Protein AF-A0A820JJ67-F1 (afdb_monomer)

Sequence (143 aa):
SLCEELIPFVHDISQLDTIYIFDTDKVIAGEYTNKWSKVKGPYLQILSICEVLEQDI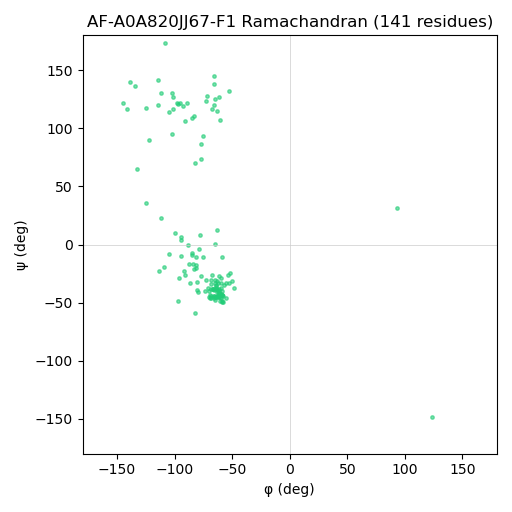KQCNRNDTPVSFVPLNENTTDQDLNQLDPSFMYTEIFKEILLKNQYNQKSIEDFVTFCRQQYDANPLMLETVDEFERDYNDKSSIK

Solvent-accessible surface area (backbone atoms only — not comparable to full-atom values): 9049 Å² total; per-residue (Å²): 104,75,64,72,66,47,45,82,73,51,71,78,40,82,92,56,76,72,47,79,42,78,41,81,62,85,82,70,70,79,69,56,52,86,70,34,95,41,39,45,61,59,28,73,43,71,68,61,49,52,56,50,51,54,51,50,51,56,47,48,69,56,63,74,64,72,88,72,64,62,85,86,62,96,72,78,78,87,70,64,85,84,59,76,52,68,46,52,56,52,46,51,54,50,50,46,59,64,69,69,51,84,77,48,74,66,54,53,55,53,48,54,52,49,50,49,67,75,31,70,93,34,71,70,56,42,53,52,51,52,50,49,66,70,69,62,48,86,89,76,54,90,128

pLDDT: mean 75.99, std 14.46, range [44.34, 96.0]

Foldseek 3Di:
DVCVVCCVVPLPPPVQQADAAEDLDPPPAPDVPVVGVRYDDNDNDVVVVVVVVVVVVVVVVVVVDDPDLDPPDPDPPDDDPPDDDVSNVVVVVVCCVVVVDDDDPVNLVVVLVVQCVVCVVPVVSNVVSVVCNVPDDPVPDDD

Structure (mmCIF, N/CA/C/O backbone):
data_AF-A0A820JJ67-F1
#
_entry.id   AF-A0A820JJ67-F1
#
loop_
_atom_site.group_PDB
_atom_site.id
_atom_site.type_symbol
_atom_site.label_atom_id
_atom_site.label_alt_id
_atom_site.label_comp_id
_atom_site.label_asym_id
_atom_site.label_entity_id
_atom_site.label_seq_id
_atom_site.pdbx_PDB_ins_code
_atom_site.Cartn_x
_atom_site.Cartn_y
_atom_site.Cartn_z
_atom_site.occupancy
_atom_site.B_iso_or_equiv
_atom_site.auth_seq_id
_atom_site.auth_comp_id
_atom_site.auth_asym_id
_atom_site.auth_atom_id
_atom_site.pdbx_PDB_model_num
ATOM 1 N N . SER A 1 1 ? 16.540 -1.664 -31.627 1.00 62.97 1 SER A N 1
ATOM 2 C CA . SER A 1 1 ? 16.064 -2.900 -30.960 1.00 62.97 1 SER A CA 1
ATOM 3 C C . SER A 1 1 ? 14.556 -2.802 -30.754 1.00 62.97 1 SER A C 1
ATOM 5 O O . SER A 1 1 ? 14.023 -1.703 -30.838 1.00 62.97 1 SER A O 1
ATOM 7 N N . LEU A 1 2 ? 13.850 -3.902 -30.463 1.00 66.88 2 LEU A N 1
ATOM 8 C CA . LEU A 1 2 ? 12.395 -3.862 -30.226 1.00 66.88 2 LEU A CA 1
ATOM 9 C C . LEU A 1 2 ? 12.002 -2.866 -29.112 1.00 66.88 2 LEU A C 1
ATOM 11 O O . LEU A 1 2 ? 10.968 -2.212 -29.200 1.00 66.88 2 LEU A O 1
ATOM 15 N N . CYS A 1 3 ? 12.852 -2.701 -28.094 1.00 70.00 3 CYS A N 1
ATOM 16 C CA . CYS A 1 3 ? 12.629 -1.724 -27.026 1.00 70.00 3 CYS A CA 1
ATOM 17 C C . CYS A 1 3 ? 12.716 -0.270 -27.524 1.00 70.00 3 CYS A C 1
ATOM 19 O O . CYS A 1 3 ? 11.914 0.559 -27.109 1.00 70.00 3 CYS A O 1
ATOM 21 N N . GLU A 1 4 ? 13.637 0.048 -28.436 1.00 70.62 4 GLU A N 1
ATOM 22 C CA . GLU A 1 4 ? 13.764 1.402 -29.008 1.00 70.62 4 GLU A CA 1
ATOM 23 C C . GLU A 1 4 ? 12.543 1.815 -29.826 1.00 70.62 4 GLU A C 1
ATOM 25 O O . GLU A 1 4 ? 12.184 2.990 -29.847 1.00 70.62 4 GLU A O 1
ATOM 30 N N . GLU A 1 5 ? 11.902 0.849 -30.480 1.00 76.94 5 GLU A N 1
ATOM 31 C CA . GLU A 1 5 ? 10.698 1.093 -31.265 1.00 76.94 5 GLU A CA 1
ATOM 32 C C . GLU A 1 5 ? 9.459 1.189 -30.378 1.00 76.94 5 GLU A C 1
ATOM 34 O O . GLU A 1 5 ? 8.632 2.061 -30.606 1.00 76.94 5 GLU A O 1
ATOM 39 N N . LEU A 1 6 ? 9.327 0.341 -29.352 1.00 80.62 6 LEU A N 1
ATOM 40 C CA . LEU A 1 6 ? 8.110 0.281 -28.537 1.00 80.62 6 LEU A CA 1
ATOM 41 C C . LEU A 1 6 ? 8.021 1.376 -27.472 1.00 80.62 6 LEU A C 1
ATOM 43 O O . LEU A 1 6 ? 6.933 1.910 -27.259 1.00 80.62 6 LEU A O 1
ATOM 47 N N . ILE A 1 7 ? 9.132 1.726 -26.811 1.00 83.12 7 ILE A N 1
ATOM 48 C CA . ILE A 1 7 ? 9.125 2.668 -25.680 1.00 83.12 7 ILE A CA 1
ATOM 49 C C . ILE A 1 7 ? 8.479 4.022 -26.028 1.00 83.12 7 ILE A C 1
ATOM 51 O O . ILE A 1 7 ? 7.616 4.435 -25.252 1.00 83.12 7 ILE A O 1
ATOM 55 N N . PRO A 1 8 ? 8.781 4.675 -27.175 1.00 84.75 8 PRO A N 1
ATOM 56 C CA . PRO A 1 8 ? 8.124 5.914 -27.614 1.00 84.75 8 PRO A CA 1
ATOM 57 C C . PRO A 1 8 ? 6.590 5.856 -27.681 1.00 84.75 8 PRO A C 1
ATOM 59 O O . PRO A 1 8 ? 5.939 6.885 -27.561 1.00 84.75 8 PRO A O 1
ATOM 62 N N . PHE A 1 9 ? 5.998 4.675 -27.873 1.00 82.81 9 PHE A N 1
ATOM 63 C CA . PHE A 1 9 ? 4.541 4.525 -27.956 1.00 82.81 9 PHE A CA 1
ATOM 64 C C . PHE A 1 9 ? 3.886 4.227 -26.609 1.00 82.81 9 PHE A C 1
ATOM 66 O O . PHE A 1 9 ? 2.687 4.454 -26.456 1.00 82.81 9 PHE A O 1
ATOM 73 N N . VAL A 1 10 ? 4.642 3.694 -25.646 1.00 85.88 10 VAL A N 1
ATOM 74 C CA . VAL A 1 10 ? 4.080 3.209 -24.377 1.00 85.88 10 VAL A CA 1
ATOM 75 C C . VAL A 1 10 ? 4.421 4.083 -23.172 1.00 85.88 10 VAL A C 1
ATOM 77 O O . VAL A 1 10 ? 3.703 4.017 -22.178 1.00 85.88 10 VAL A O 1
ATOM 80 N N . HIS A 1 11 ? 5.460 4.927 -23.232 1.00 82.62 11 HIS A N 1
ATOM 81 C CA . HIS A 1 11 ? 5.872 5.727 -22.067 1.00 82.62 11 HIS A CA 1
ATOM 82 C C . HIS A 1 11 ? 4.797 6.727 -21.602 1.00 82.62 11 HIS A C 1
ATOM 84 O O . HIS A 1 11 ? 4.670 6.979 -20.403 1.00 82.62 11 HIS A O 1
ATOM 90 N N . ASP A 1 12 ? 3.987 7.255 -22.522 1.00 83.81 12 ASP A N 1
ATOM 91 C CA . ASP A 1 12 ? 2.941 8.242 -22.215 1.00 83.81 12 ASP A CA 1
ATOM 92 C C . ASP A 1 12 ? 1.590 7.624 -21.832 1.00 83.81 12 ASP A C 1
ATOM 94 O O . ASP A 1 12 ? 0.649 8.344 -21.496 1.00 83.81 12 ASP A O 1
ATOM 98 N N . ILE A 1 13 ? 1.470 6.292 -21.820 1.00 89.25 13 ILE A N 1
ATOM 99 C CA . ILE A 1 13 ? 0.237 5.624 -21.394 1.00 89.25 13 ILE A CA 1
ATOM 100 C C . ILE A 1 13 ? 0.042 5.873 -19.896 1.00 89.25 13 ILE A C 1
ATOM 102 O O . ILE A 1 13 ? 0.852 5.451 -19.070 1.00 89.25 13 ILE A O 1
ATOM 106 N N . SER A 1 14 ? -1.036 6.567 -19.531 1.00 82.19 14 SER A N 1
ATOM 107 C CA . SER A 1 14 ? -1.308 6.966 -18.146 1.00 82.19 14 SER A CA 1
ATOM 108 C C . SER A 1 14 ? -1.606 5.785 -17.224 1.00 82.19 14 SER A C 1
ATOM 110 O O . SER A 1 14 ? -1.332 5.871 -16.034 1.00 82.19 14 SER A O 1
ATOM 112 N N . GLN A 1 15 ? -2.113 4.672 -17.765 1.00 86.62 15 GLN A N 1
ATOM 113 C CA . GLN A 1 15 ? -2.358 3.439 -17.009 1.00 86.62 15 GLN A CA 1
ATOM 114 C C . GLN A 1 15 ? -1.075 2.656 -16.690 1.00 86.62 15 GLN A C 1
ATOM 116 O O . GLN A 1 15 ? -1.128 1.695 -15.927 1.00 86.62 15 GLN A O 1
ATOM 121 N N . LEU A 1 16 ? 0.063 3.029 -17.284 1.00 86.06 16 LEU A N 1
ATOM 122 C CA . LEU A 1 16 ? 1.357 2.432 -16.974 1.00 86.06 16 LEU A CA 1
ATOM 123 C C . LEU A 1 16 ? 2.094 3.312 -15.967 1.00 86.06 16 LEU A C 1
ATOM 125 O O . LEU A 1 16 ? 2.375 4.478 -16.254 1.00 86.06 16 LEU A O 1
ATOM 129 N N . ASP A 1 17 ? 2.421 2.729 -14.817 1.00 84.75 17 ASP A N 1
ATOM 130 C CA . ASP A 1 17 ? 3.235 3.361 -13.777 1.00 84.75 17 ASP A CA 1
ATOM 131 C C . ASP A 1 17 ? 4.733 3.228 -14.096 1.00 84.75 17 ASP A C 1
ATOM 133 O O . ASP A 1 17 ? 5.422 4.223 -14.314 1.00 84.75 17 ASP A O 1
ATOM 137 N N . THR A 1 18 ? 5.211 1.988 -14.231 1.00 87.88 18 THR A N 1
ATOM 138 C CA . THR A 1 18 ? 6.630 1.674 -14.432 1.00 87.88 18 THR A CA 1
ATOM 139 C C . THR A 1 18 ? 6.810 0.556 -15.470 1.00 87.88 18 THR A C 1
ATOM 141 O O . THR A 1 18 ? 6.061 -0.420 -15.490 1.00 87.88 18 THR A O 1
ATOM 144 N N . ILE A 1 19 ? 7.822 0.681 -16.336 1.00 88.44 19 ILE A N 1
ATOM 145 C CA . ILE A 1 19 ? 8.212 -0.281 -17.377 1.00 88.44 19 ILE A CA 1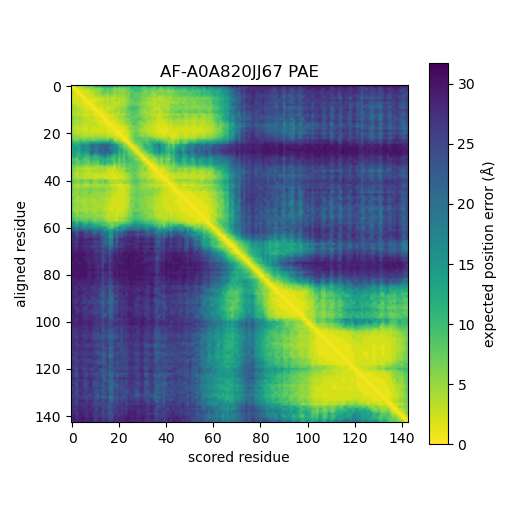
ATOM 146 C C . ILE A 1 19 ? 9.600 -0.836 -17.037 1.00 88.44 19 ILE A C 1
ATOM 148 O O . ILE A 1 19 ? 10.576 -0.086 -16.995 1.00 88.44 19 ILE A O 1
ATOM 1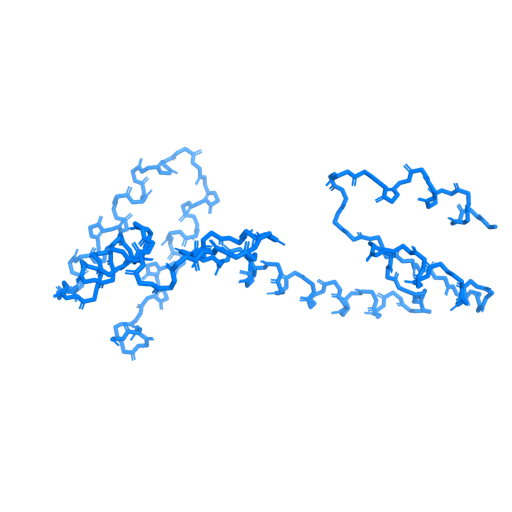52 N N . TYR A 1 20 ? 9.706 -2.151 -16.847 1.00 88.62 20 TYR A N 1
ATOM 153 C CA . TYR A 1 20 ? 10.967 -2.827 -16.524 1.00 88.62 20 TYR A CA 1
ATOM 154 C C . TYR A 1 20 ? 11.552 -3.492 -17.767 1.00 88.62 20 TYR A C 1
ATOM 156 O O . TYR A 1 20 ? 10.882 -4.289 -18.424 1.00 88.62 20 TYR A O 1
ATOM 164 N N . ILE A 1 21 ? 12.812 -3.192 -18.078 1.00 85.31 21 ILE A N 1
ATOM 165 C CA . ILE A 1 21 ? 13.502 -3.754 -19.243 1.00 85.31 21 ILE A CA 1
ATOM 166 C C . ILE A 1 21 ? 14.433 -4.880 -18.795 1.00 85.31 21 ILE A C 1
ATOM 168 O O . ILE A 1 21 ? 15.399 -4.642 -18.072 1.00 85.31 21 ILE A O 1
ATOM 172 N N . PHE A 1 22 ? 14.167 -6.100 -19.258 1.00 85.19 22 PHE A N 1
ATOM 173 C CA . PHE A 1 22 ? 15.092 -7.227 -19.155 1.00 85.19 22 PHE A CA 1
ATOM 174 C C . PHE A 1 22 ? 15.898 -7.336 -20.447 1.00 85.19 22 PHE A C 1
ATOM 176 O O . PHE A 1 22 ? 15.311 -7.501 -21.517 1.00 85.19 22 PHE A O 1
ATOM 183 N N . ASP A 1 23 ? 17.222 -7.263 -20.349 1.00 77.62 23 ASP A N 1
ATOM 184 C CA . ASP A 1 23 ? 18.101 -7.467 -21.496 1.00 77.62 23 ASP A CA 1
ATOM 185 C C . ASP A 1 23 ? 19.386 -8.169 -21.061 1.00 77.62 23 ASP A C 1
ATOM 187 O O . ASP A 1 23 ? 20.108 -7.692 -20.186 1.00 77.62 23 ASP A O 1
ATOM 191 N N . THR A 1 24 ? 19.664 -9.323 -21.660 1.00 69.12 24 THR A N 1
ATOM 192 C CA . THR A 1 24 ? 20.885 -10.098 -21.420 1.00 69.12 24 THR A CA 1
ATOM 193 C C . THR A 1 24 ? 22.067 -9.602 -22.245 1.00 69.12 24 THR A C 1
ATOM 195 O O . THR A 1 24 ? 23.216 -9.851 -21.873 1.00 69.12 24 THR A O 1
ATOM 198 N N . ASP A 1 25 ? 21.804 -8.879 -23.334 1.00 66.56 25 ASP A N 1
ATOM 199 C CA . ASP A 1 25 ? 22.830 -8.290 -24.176 1.00 66.56 25 ASP A CA 1
ATOM 200 C C . ASP A 1 25 ? 23.097 -6.862 -23.685 1.00 66.56 25 ASP A C 1
ATOM 202 O O . ASP A 1 25 ? 22.230 -6.000 -23.663 1.00 66.56 25 ASP A O 1
ATOM 206 N N . LYS A 1 26 ? 24.332 -6.567 -23.264 1.00 59.25 26 LYS A N 1
ATOM 207 C CA . LYS A 1 26 ? 24.734 -5.270 -22.666 1.00 59.25 26 LYS A CA 1
ATOM 208 C C . LYS A 1 26 ? 24.602 -4.044 -23.596 1.00 59.25 26 LYS A C 1
ATOM 210 O O . LYS A 1 26 ? 25.165 -2.991 -23.304 1.00 59.25 26 LYS A O 1
ATOM 215 N N . VAL A 1 27 ? 23.921 -4.169 -24.729 1.00 55.88 27 VAL A N 1
ATOM 216 C CA . VAL A 1 27 ? 23.867 -3.173 -25.801 1.00 55.88 27 VAL A CA 1
ATOM 217 C C . VAL A 1 27 ? 22.930 -2.009 -25.445 1.00 55.88 27 VAL A C 1
ATOM 219 O O . VAL A 1 27 ? 23.170 -0.889 -25.881 1.00 55.88 27 VAL A O 1
ATOM 222 N N . ILE A 1 28 ? 21.921 -2.229 -24.595 1.00 57.41 28 ILE A N 1
ATOM 223 C CA . ILE A 1 28 ? 20.816 -1.278 -24.349 1.00 57.41 28 ILE A CA 1
ATOM 224 C C . ILE A 1 28 ? 21.021 -0.453 -23.046 1.00 57.41 28 ILE A C 1
ATOM 226 O O . ILE A 1 28 ? 20.151 0.279 -22.585 1.00 57.41 28 ILE A O 1
ATOM 230 N N . ALA A 1 29 ? 22.192 -0.507 -22.406 1.00 54.44 29 ALA A N 1
ATOM 231 C CA . ALA A 1 29 ? 22.374 0.081 -21.069 1.00 54.44 29 ALA A CA 1
ATOM 232 C C . ALA A 1 29 ? 22.564 1.612 -21.007 1.00 54.44 29 ALA A C 1
ATOM 234 O O . ALA A 1 29 ? 22.657 2.157 -19.910 1.00 54.44 29 ALA A O 1
ATOM 235 N N . GLY A 1 30 ? 22.640 2.317 -22.139 1.00 55.69 30 GLY A N 1
ATOM 236 C CA . GLY A 1 30 ? 23.131 3.701 -22.151 1.00 55.69 30 GLY A CA 1
ATOM 237 C C . GLY A 1 30 ? 22.083 4.816 -22.130 1.00 55.69 30 GLY A C 1
ATOM 238 O O . GLY A 1 30 ? 22.227 5.773 -21.372 1.00 55.69 30 GLY A O 1
ATOM 239 N N . GLU A 1 31 ? 21.062 4.751 -22.989 1.00 60.12 31 GLU A N 1
ATOM 240 C CA . GLU A 1 31 ? 20.409 5.995 -23.445 1.00 60.12 31 GLU A CA 1
ATOM 241 C C . GLU A 1 31 ? 18.950 6.188 -22.997 1.00 60.12 31 GLU A C 1
ATOM 243 O O . GLU A 1 31 ? 18.479 7.322 -22.924 1.00 60.12 31 GLU A O 1
ATOM 248 N N . TYR A 1 32 ? 18.213 5.128 -22.656 1.00 64.44 32 TYR A N 1
ATOM 249 C CA . TYR A 1 32 ? 16.747 5.216 -22.488 1.00 64.44 32 TYR A CA 1
ATOM 250 C C . TYR A 1 32 ? 16.298 5.423 -21.043 1.00 64.44 32 TYR A C 1
ATOM 252 O O . TYR A 1 32 ? 15.263 6.039 -20.799 1.00 64.44 32 TYR A O 1
ATOM 260 N N . THR A 1 33 ? 17.079 4.932 -20.087 1.00 62.28 33 THR A N 1
ATOM 261 C CA . THR A 1 33 ? 16.760 4.955 -18.649 1.00 62.28 33 THR A CA 1
ATOM 262 C C . THR A 1 33 ? 16.780 6.372 -18.092 1.00 62.28 33 THR A C 1
ATOM 264 O O . THR A 1 33 ? 16.000 6.713 -17.215 1.00 62.28 33 THR A O 1
ATOM 267 N N . ASN A 1 34 ? 17.619 7.229 -18.676 1.00 65.81 34 ASN A N 1
ATOM 268 C CA . ASN A 1 34 ? 17.681 8.649 -18.350 1.00 65.81 34 ASN A CA 1
ATOM 269 C C . ASN A 1 34 ? 16.700 9.497 -19.176 1.00 65.81 34 ASN A C 1
ATOM 271 O O . ASN A 1 34 ? 16.448 10.647 -18.829 1.00 65.81 34 ASN A O 1
ATOM 275 N N . LYS A 1 35 ? 16.169 8.960 -20.284 1.00 78.69 35 LYS A N 1
ATOM 276 C CA . LYS A 1 35 ? 15.279 9.695 -21.194 1.00 78.69 35 LYS A CA 1
ATOM 277 C C . LYS A 1 35 ? 13.814 9.624 -20.767 1.00 78.69 35 LYS A C 1
ATOM 279 O O . LYS A 1 35 ? 13.079 10.583 -20.982 1.00 78.69 35 LYS A O 1
ATOM 284 N N . TRP A 1 36 ? 13.391 8.509 -20.177 1.00 80.94 36 TRP A N 1
ATOM 285 C CA . TRP A 1 36 ? 11.988 8.252 -19.857 1.00 80.94 36 TRP A CA 1
ATOM 286 C C . TRP A 1 36 ? 11.827 7.930 -18.374 1.00 80.94 36 TRP A C 1
ATOM 288 O O . TRP A 1 36 ? 12.329 6.915 -17.901 1.00 80.94 36 TRP A O 1
ATOM 298 N N . SER A 1 37 ? 11.079 8.764 -17.649 1.00 80.88 37 SER A N 1
ATOM 299 C CA . SER A 1 37 ? 10.922 8.659 -16.190 1.00 80.88 37 SER A CA 1
ATOM 300 C C . SER A 1 37 ? 10.290 7.345 -15.715 1.00 80.88 37 SER A C 1
ATOM 302 O O . SER A 1 37 ? 10.575 6.905 -14.606 1.00 80.88 37 SER A O 1
ATOM 304 N N . LYS A 1 38 ? 9.465 6.702 -16.552 1.00 87.69 38 LYS A N 1
ATOM 305 C CA . LYS A 1 38 ? 8.797 5.428 -16.238 1.00 87.69 38 LYS A CA 1
ATOM 306 C C . LYS A 1 38 ? 9.642 4.188 -16.525 1.00 87.69 38 LYS A C 1
ATOM 308 O O . LYS A 1 38 ? 9.204 3.082 -16.233 1.00 87.69 38 LYS A O 1
ATOM 313 N N . VAL A 1 39 ? 10.808 4.327 -17.153 1.00 86.25 39 VAL A N 1
ATOM 314 C CA . VAL A 1 39 ? 11.599 3.181 -17.618 1.00 86.25 39 VAL A CA 1
ATOM 315 C C . VAL A 1 39 ? 12.694 2.850 -16.612 1.00 86.25 39 VAL A C 1
ATOM 317 O O . VAL A 1 39 ? 13.569 3.670 -16.345 1.00 86.25 39 VAL A O 1
ATOM 320 N N . LYS A 1 40 ? 12.688 1.617 -16.099 1.00 86.44 40 LYS A N 1
ATOM 321 C CA . LYS A 1 40 ? 13.717 1.083 -15.198 1.00 86.44 40 LYS A CA 1
ATOM 322 C C . LYS A 1 40 ? 14.496 -0.055 -15.860 1.00 86.44 40 LYS A C 1
ATOM 324 O O . LYS A 1 40 ? 13.925 -0.889 -16.567 1.00 86.44 40 LYS A O 1
ATOM 329 N N . GLY A 1 41 ? 15.804 -0.110 -15.608 1.00 78.62 41 GLY A N 1
ATOM 330 C CA . GLY A 1 41 ? 16.705 -1.143 -16.134 1.00 78.62 41 GLY A CA 1
ATOM 331 C C . GLY A 1 41 ? 17.884 -0.558 -16.924 1.00 78.62 41 GLY A C 1
ATOM 332 O O . GLY A 1 41 ? 18.334 0.525 -16.565 1.00 78.62 41 GLY A O 1
ATOM 333 N N . PRO A 1 42 ? 18.401 -1.254 -17.957 1.00 79.44 42 PRO A N 1
ATOM 334 C CA . PRO A 1 42 ? 18.121 -2.659 -18.239 1.00 79.44 42 PRO A CA 1
ATOM 335 C C . PRO A 1 42 ? 18.679 -3.568 -17.138 1.00 79.44 42 PRO A C 1
ATOM 337 O O . PRO A 1 42 ? 19.738 -3.314 -16.562 1.00 79.44 42 PRO A O 1
ATOM 340 N N . TYR A 1 43 ? 17.961 -4.649 -16.859 1.00 84.94 43 TYR A N 1
ATOM 341 C CA . TYR A 1 43 ? 18.349 -5.666 -15.891 1.00 84.94 43 TYR A CA 1
ATOM 342 C C . TYR A 1 43 ? 18.903 -6.893 -16.610 1.00 84.94 43 TYR A C 1
ATOM 344 O O . TYR A 1 43 ? 18.265 -7.433 -17.510 1.00 84.94 43 TYR A O 1
ATOM 352 N N . LEU A 1 44 ? 20.071 -7.362 -16.166 1.00 84.00 44 LEU A N 1
ATOM 353 C CA . LEU A 1 44 ? 20.745 -8.543 -16.725 1.00 84.00 44 LEU A CA 1
ATOM 354 C C . LEU A 1 44 ? 20.185 -9.864 -16.177 1.00 84.00 44 LEU A C 1
ATOM 356 O O . LEU A 1 44 ? 20.452 -10.935 -16.719 1.00 84.00 44 LEU A O 1
ATOM 360 N N . GLN A 1 45 ? 19.459 -9.804 -15.059 1.00 85.88 45 GLN A N 1
ATOM 361 C CA . GLN A 1 45 ? 18.901 -10.961 -14.370 1.00 85.88 45 GLN A CA 1
ATOM 362 C C . GLN A 1 45 ? 17.454 -10.678 -13.985 1.00 85.88 45 GLN A C 1
ATOM 364 O O . GLN A 1 45 ? 17.142 -9.614 -13.453 1.00 85.88 45 GLN A O 1
ATOM 369 N N . ILE A 1 46 ? 16.583 -11.664 -14.202 1.00 87.38 46 ILE A N 1
ATOM 370 C CA . ILE A 1 46 ? 15.173 -11.576 -13.809 1.00 87.38 46 ILE A CA 1
ATOM 371 C C . ILE A 1 46 ? 15.016 -11.369 -12.297 1.00 87.38 46 ILE A C 1
ATOM 373 O O . ILE A 1 46 ? 14.130 -10.643 -11.868 1.00 87.38 46 ILE A O 1
ATOM 377 N N . LEU A 1 47 ? 15.929 -11.932 -11.494 1.00 89.88 47 LEU A N 1
ATOM 378 C CA . LEU A 1 47 ? 15.948 -11.752 -10.041 1.00 89.88 47 LEU A CA 1
ATOM 379 C C . LEU A 1 47 ? 16.067 -10.276 -9.646 1.00 89.88 47 LEU A C 1
ATOM 381 O O . LEU A 1 47 ? 15.354 -9.833 -8.756 1.00 89.88 47 LEU A O 1
ATOM 385 N N . SER A 1 48 ? 16.884 -9.497 -10.359 1.00 88.31 48 SER A N 1
ATOM 386 C CA . SER A 1 48 ? 17.013 -8.058 -10.109 1.00 88.31 48 SER A CA 1
ATOM 387 C C . SER A 1 48 ? 15.720 -7.296 -10.407 1.00 88.31 48 SER A C 1
ATOM 389 O O . SER A 1 48 ? 15.436 -6.301 -9.750 1.00 88.31 48 SER A O 1
ATOM 391 N N . ILE A 1 49 ? 14.915 -7.765 -11.366 1.00 90.50 49 ILE A N 1
ATOM 392 C CA . ILE A 1 49 ? 13.584 -7.197 -11.616 1.00 90.50 49 ILE A CA 1
ATOM 393 C C . ILE A 1 49 ? 12.655 -7.526 -10.453 1.00 90.50 49 ILE A C 1
ATOM 395 O O . ILE A 1 49 ? 11.976 -6.630 -9.966 1.00 90.50 49 ILE A O 1
ATOM 399 N N . CYS A 1 50 ? 12.650 -8.777 -9.980 1.00 90.06 50 CYS A N 1
ATOM 400 C CA . CYS A 1 50 ? 11.825 -9.182 -8.842 1.00 90.06 50 CYS A CA 1
ATOM 401 C C . CYS A 1 50 ? 12.132 -8.351 -7.587 1.00 90.06 50 CYS A C 1
ATOM 403 O O . CYS A 1 50 ? 11.209 -7.868 -6.942 1.00 90.06 50 CYS A O 1
ATOM 405 N N . GLU A 1 51 ? 13.411 -8.128 -7.276 1.00 90.38 51 GLU A N 1
ATOM 406 C CA . GLU A 1 51 ? 13.828 -7.326 -6.118 1.00 90.38 51 GLU A CA 1
ATOM 407 C C . GLU A 1 51 ? 13.337 -5.875 -6.200 1.00 90.38 51 GLU A C 1
ATOM 409 O O . GLU A 1 51 ? 12.832 -5.334 -5.215 1.00 90.38 51 GLU A O 1
A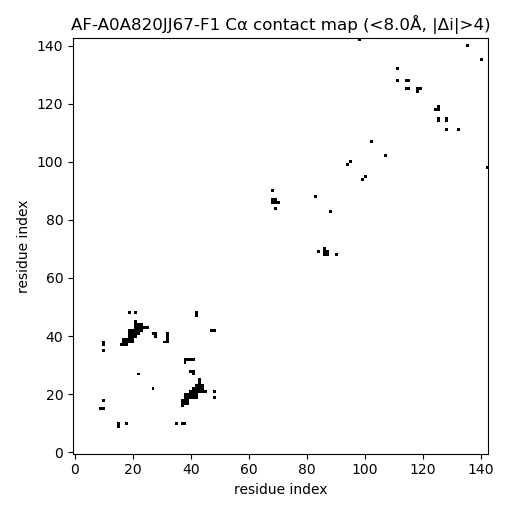TOM 414 N N . VAL A 1 52 ? 13.462 -5.238 -7.369 1.00 89.12 52 VAL A N 1
ATOM 415 C CA . VAL A 1 52 ? 13.001 -3.855 -7.559 1.00 89.12 52 VAL A CA 1
ATOM 416 C C . VAL A 1 52 ? 11.477 -3.786 -7.552 1.00 89.12 52 VAL A C 1
ATOM 418 O O . VAL A 1 52 ? 10.914 -2.902 -6.916 1.00 89.12 52 VAL A O 1
ATOM 421 N N . LEU A 1 53 ? 10.801 -4.752 -8.171 1.00 90.12 53 LEU A N 1
ATOM 422 C CA . LEU A 1 53 ? 9.344 -4.835 -8.167 1.00 90.12 53 LEU A CA 1
ATOM 423 C C . LEU A 1 53 ? 8.795 -4.996 -6.740 1.00 90.12 53 LEU A C 1
ATOM 425 O O . LEU A 1 53 ? 7.835 -4.325 -6.371 1.00 90.12 53 LEU A O 1
ATOM 429 N N . GLU A 1 54 ? 9.426 -5.819 -5.899 1.00 88.75 54 GLU A N 1
ATOM 430 C CA . GLU A 1 54 ? 9.063 -5.932 -4.482 1.00 88.75 54 GLU A CA 1
ATOM 431 C C . GLU A 1 54 ? 9.240 -4.614 -3.716 1.00 88.75 54 GLU A C 1
ATOM 433 O O . GLU A 1 54 ? 8.436 -4.296 -2.834 1.00 88.75 54 GLU A O 1
ATOM 438 N N . GLN A 1 55 ? 10.292 -3.849 -4.015 1.00 85.75 55 GLN A N 1
ATOM 439 C CA . GLN A 1 55 ? 10.516 -2.536 -3.406 1.00 85.75 55 GLN A CA 1
ATOM 440 C C . GLN A 1 55 ? 9.469 -1.521 -3.863 1.00 85.75 55 GLN A C 1
ATOM 442 O O . GLN A 1 55 ? 8.908 -0.813 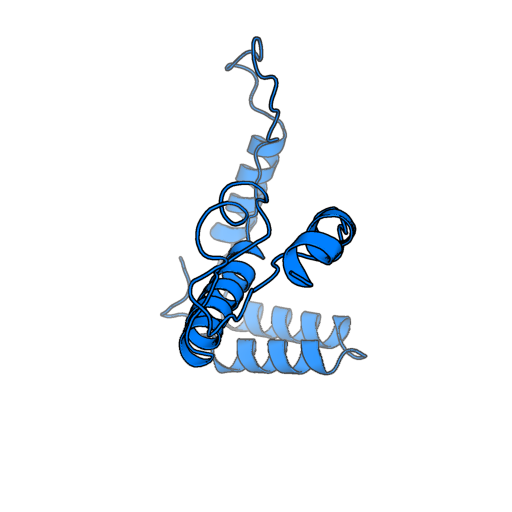-3.026 1.00 85.75 55 GLN A O 1
ATOM 447 N N . ASP A 1 56 ? 9.162 -1.498 -5.157 1.00 85.25 56 ASP A N 1
ATOM 448 C CA . ASP A 1 56 ? 8.188 -0.586 -5.747 1.00 85.25 56 ASP A CA 1
ATOM 449 C C . ASP A 1 56 ? 6.770 -0.872 -5.235 1.00 85.25 56 ASP A C 1
ATOM 451 O O . ASP A 1 56 ? 6.054 0.060 -4.878 1.00 85.25 56 ASP A O 1
ATOM 455 N N . ILE A 1 57 ? 6.391 -2.144 -5.063 1.00 82.25 57 ILE A N 1
ATOM 456 C CA . ILE A 1 57 ? 5.119 -2.530 -4.424 1.00 82.25 57 ILE A CA 1
ATOM 457 C C . ILE A 1 57 ? 5.067 -2.042 -2.970 1.00 82.25 57 ILE A C 1
ATOM 459 O O . ILE A 1 57 ? 4.070 -1.466 -2.535 1.00 82.25 57 ILE A O 1
ATOM 463 N N . LYS A 1 58 ? 6.150 -2.224 -2.201 1.00 78.81 58 LYS A N 1
ATOM 464 C CA . LYS A 1 58 ? 6.222 -1.737 -0.810 1.00 78.81 58 LYS A CA 1
ATOM 465 C C . LYS A 1 58 ? 6.145 -0.211 -0.730 1.00 78.81 58 LYS A C 1
ATOM 467 O O . LYS A 1 58 ? 5.583 0.314 0.231 1.00 78.81 58 LYS A O 1
ATOM 472 N N . GLN A 1 59 ? 6.717 0.498 -1.702 1.00 70.56 59 GLN A N 1
ATOM 473 C CA . GLN A 1 59 ? 6.647 1.953 -1.785 1.00 70.56 59 GLN A CA 1
ATOM 474 C C . GLN A 1 59 ? 5.258 2.432 -2.221 1.00 70.56 59 GLN A C 1
ATOM 476 O O . GLN A 1 59 ? 4.762 3.387 -1.637 1.00 70.56 59 GLN A O 1
ATOM 481 N N . CYS A 1 60 ? 4.607 1.752 -3.165 1.00 63.78 60 CYS A N 1
ATOM 482 C CA . CYS A 1 60 ? 3.228 2.018 -3.578 1.00 63.78 60 CYS A CA 1
ATOM 483 C C . CYS A 1 60 ? 2.260 1.882 -2.393 1.00 63.78 60 CYS A C 1
ATOM 485 O O . CYS A 1 60 ? 1.582 2.847 -2.061 1.00 63.78 60 CYS A O 1
ATOM 487 N N . ASN A 1 61 ? 2.339 0.787 -1.629 1.00 58.75 61 ASN A N 1
ATOM 488 C CA . ASN A 1 61 ? 1.533 0.610 -0.412 1.00 58.75 61 ASN A CA 1
ATOM 489 C C . ASN A 1 61 ? 1.784 1.694 0.658 1.00 58.75 61 ASN A C 1
ATOM 491 O O . ASN A 1 61 ? 0.898 1.993 1.452 1.00 58.75 61 ASN A O 1
ATOM 495 N N . ARG A 1 62 ? 2.990 2.282 0.716 1.00 50.34 62 ARG A N 1
ATOM 496 C CA . ARG A 1 62 ? 3.291 3.426 1.603 1.00 50.34 62 ARG A CA 1
ATOM 497 C C . ARG A 1 62 ? 2.814 4.764 1.032 1.00 50.34 62 ARG A C 1
ATOM 499 O O . ARG A 1 62 ? 2.452 5.651 1.799 1.00 50.34 62 ARG A O 1
ATOM 506 N N . ASN A 1 63 ? 2.831 4.910 -0.289 1.00 49.69 63 ASN A N 1
ATOM 507 C CA . ASN A 1 63 ? 2.380 6.094 -1.013 1.00 49.69 63 ASN A CA 1
ATOM 508 C C . ASN A 1 63 ? 0.858 6.138 -1.202 1.00 49.69 63 ASN A C 1
ATOM 510 O O . ASN A 1 63 ? 0.356 7.194 -1.561 1.00 49.69 63 ASN A O 1
ATOM 514 N N . ASP A 1 64 ? 0.132 5.057 -0.911 1.00 47.62 64 ASP A N 1
ATOM 515 C CA . ASP A 1 64 ? -1.333 5.035 -0.788 1.00 47.62 64 ASP A CA 1
ATOM 516 C C . ASP A 1 64 ? -1.826 5.607 0.556 1.00 47.62 64 ASP A C 1
ATOM 518 O O . ASP A 1 64 ? -3.013 5.566 0.877 1.00 47.62 64 ASP A O 1
ATOM 522 N N . THR A 1 65 ? -0.938 6.200 1.366 1.00 47.94 65 THR A N 1
ATOM 523 C CA . THR A 1 65 ? -1.352 7.036 2.504 1.00 47.94 65 THR A CA 1
ATOM 524 C C . THR A 1 65 ? -0.604 8.377 2.597 1.00 47.94 65 THR A C 1
ATOM 526 O O . THR A 1 65 ? 0.083 8.628 3.588 1.00 47.94 65 THR A O 1
ATOM 529 N N . PRO A 1 66 ? -0.750 9.319 1.642 1.00 44.34 66 PRO A N 1
ATOM 530 C CA . PRO A 1 66 ? -0.398 10.709 1.856 1.00 44.34 66 PRO A CA 1
ATOM 531 C C . PRO A 1 66 ? -1.690 11.488 2.108 1.00 44.34 66 PRO A C 1
ATOM 533 O O . PRO A 1 66 ? -2.362 11.939 1.180 1.00 44.34 66 PRO A O 1
ATOM 536 N N . VAL A 1 67 ? -2.047 11.683 3.376 1.00 49.00 67 VAL A N 1
ATOM 537 C CA . VAL A 1 67 ? -3.048 12.699 3.711 1.00 49.00 67 VAL A CA 1
ATOM 538 C C . VAL A 1 67 ? -2.350 14.061 3.643 1.00 49.00 67 VAL A C 1
ATOM 540 O O . VAL A 1 67 ? -1.789 14.537 4.627 1.00 49.00 67 VAL A O 1
ATOM 543 N N . SER A 1 68 ? -2.298 14.657 2.448 1.00 50.28 68 SER A N 1
ATOM 544 C CA . SER A 1 68 ? -1.792 16.021 2.272 1.00 50.28 68 SER A CA 1
ATOM 545 C C . SER A 1 68 ? -2.907 17.010 2.569 1.00 50.28 68 SER A C 1
ATOM 547 O O . SER A 1 68 ? -3.864 17.132 1.809 1.00 50.28 68 SER A O 1
ATOM 549 N N . PHE A 1 69 ? -2.772 17.730 3.675 1.00 51.62 69 PHE A N 1
ATOM 550 C CA . PHE A 1 69 ? -3.713 18.774 4.067 1.00 51.62 69 PHE A CA 1
ATOM 551 C C . PHE A 1 69 ? -3.302 20.177 3.610 1.00 51.62 69 PHE A C 1
ATOM 553 O O . PHE A 1 69 ? -3.948 21.157 3.963 1.00 51.62 69 PHE A O 1
ATOM 560 N N . VAL A 1 70 ? -2.209 20.298 2.861 1.00 54.12 70 VAL A N 1
ATOM 561 C CA . VAL A 1 70 ? -1.756 21.575 2.309 1.00 54.12 70 VAL A CA 1
ATOM 562 C C . VAL A 1 70 ? -1.931 21.507 0.797 1.00 54.12 70 VAL A C 1
ATOM 564 O O . VAL A 1 70 ? -1.506 20.515 0.192 1.00 54.12 70 VAL A O 1
ATOM 567 N N . PRO A 1 71 ? -2.563 22.511 0.168 1.00 52.81 71 PRO A N 1
ATOM 568 C CA . PRO A 1 71 ? -2.674 22.537 -1.278 1.00 52.81 71 PRO A CA 1
ATOM 569 C C . PRO A 1 71 ? -1.274 22.702 -1.890 1.00 52.81 71 PRO A C 1
ATOM 571 O O . PRO A 1 71 ? -0.554 23.660 -1.603 1.00 52.81 71 PRO A O 1
ATOM 574 N N . LEU A 1 72 ? -0.867 21.728 -2.709 1.00 51.59 72 LEU A N 1
ATOM 575 C CA . LEU A 1 72 ? 0.410 21.731 -3.420 1.00 51.59 72 LEU A CA 1
ATOM 576 C C . LEU A 1 72 ? 0.302 22.679 -4.624 1.00 51.59 72 LEU A C 1
ATOM 578 O O . LEU A 1 72 ? 0.145 22.259 -5.767 1.00 51.59 72 LEU A O 1
ATOM 582 N N . ASN A 1 73 ? 0.300 23.980 -4.360 1.00 54.06 73 ASN A N 1
ATOM 583 C CA . ASN A 1 73 ? 0.218 24.987 -5.408 1.00 54.06 73 ASN A CA 1
ATOM 584 C C . ASN A 1 73 ? 1.637 25.253 -5.932 1.00 54.06 73 ASN A C 1
ATOM 586 O O . ASN A 1 73 ? 2.426 25.903 -5.254 1.00 54.06 73 ASN A O 1
ATOM 590 N N . GLU A 1 74 ? 1.961 24.815 -7.152 1.00 50.31 74 GLU A N 1
ATOM 591 C CA . GLU A 1 74 ? 3.271 25.054 -7.798 1.00 50.31 74 GLU A CA 1
ATOM 592 C C . GLU A 1 74 ? 3.574 26.544 -8.099 1.00 50.31 74 GLU A C 1
ATOM 594 O O . GLU A 1 74 ? 4.649 26.869 -8.592 1.00 50.31 74 GLU A O 1
ATOM 599 N N . ASN A 1 75 ? 2.667 27.472 -7.765 1.00 51.16 75 ASN A N 1
ATOM 600 C CA . ASN A 1 75 ? 2.762 28.899 -8.099 1.00 51.16 75 ASN A CA 1
ATOM 601 C C . ASN A 1 75 ? 2.670 29.840 -6.879 1.00 51.16 75 ASN A C 1
ATOM 603 O O . ASN A 1 75 ? 2.091 30.921 -6.982 1.00 51.16 75 ASN A O 1
ATOM 607 N N . THR A 1 76 ? 3.201 29.478 -5.708 1.00 51.31 76 THR A N 1
ATOM 608 C CA . THR A 1 76 ? 3.216 30.392 -4.546 1.00 51.31 76 THR A CA 1
ATOM 609 C C . THR A 1 76 ? 4.385 31.373 -4.603 1.00 51.31 76 THR A C 1
ATOM 611 O O . THR A 1 76 ? 5.317 31.321 -3.803 1.00 51.31 76 THR A O 1
ATOM 614 N N . THR A 1 77 ? 4.319 32.309 -5.539 1.00 53.06 77 THR A N 1
ATOM 615 C CA . THR A 1 77 ? 4.898 33.640 -5.344 1.00 53.06 77 THR A CA 1
ATOM 616 C C . THR A 1 77 ? 3.716 34.569 -5.085 1.00 53.06 77 THR A C 1
ATOM 618 O O . THR A 1 77 ? 2.878 34.714 -5.967 1.00 53.06 77 THR A O 1
ATOM 621 N N . ASP A 1 78 ? 3.632 35.127 -3.873 1.00 56.41 78 ASP A N 1
ATOM 622 C CA . ASP A 1 78 ? 2.604 36.068 -3.370 1.00 56.41 78 ASP A CA 1
ATOM 623 C C . ASP A 1 78 ? 1.373 35.500 -2.628 1.00 56.41 78 ASP A C 1
ATOM 625 O O . ASP A 1 78 ? 0.310 36.121 -2.631 1.00 56.41 78 ASP A O 1
ATOM 629 N N . GLN A 1 79 ? 1.487 34.379 -1.902 1.00 57.41 79 GLN A N 1
ATOM 630 C CA . GLN A 1 79 ? 0.497 34.067 -0.854 1.00 57.41 79 GLN A CA 1
ATOM 631 C C . GLN A 1 79 ? 0.923 34.666 0.494 1.00 57.41 79 GLN A C 1
ATOM 633 O O . GLN A 1 79 ? 2.010 34.397 1.003 1.00 57.41 79 GLN A O 1
ATOM 638 N N . ASP A 1 80 ? 0.053 35.510 1.050 1.00 57.16 80 ASP A N 1
ATOM 639 C CA . ASP A 1 80 ? 0.199 36.149 2.358 1.00 57.16 80 ASP A CA 1
ATOM 640 C C . ASP A 1 80 ? 0.278 35.077 3.456 1.00 57.16 80 ASP A C 1
ATOM 642 O O . ASP A 1 80 ? -0.719 34.444 3.797 1.00 57.16 80 ASP A O 1
ATOM 646 N N . LEU A 1 81 ? 1.475 34.876 4.014 1.00 55.50 81 LEU A N 1
ATOM 647 C CA . LEU A 1 81 ? 1.767 33.895 5.072 1.00 55.50 81 LEU A CA 1
ATOM 648 C C . LEU A 1 81 ? 0.940 34.114 6.355 1.00 55.50 81 LEU A C 1
ATOM 650 O O . LEU A 1 81 ? 0.950 33.261 7.240 1.00 55.50 81 LEU A O 1
ATOM 654 N N . ASN A 1 82 ? 0.240 35.249 6.472 1.00 55.25 82 ASN A N 1
ATOM 655 C CA . ASN A 1 82 ? -0.670 35.543 7.578 1.00 55.25 82 ASN A CA 1
ATOM 656 C C . ASN A 1 82 ? -2.087 34.982 7.375 1.00 55.25 82 ASN A C 1
ATOM 658 O O . ASN A 1 82 ? -2.894 35.033 8.304 1.00 55.25 82 ASN A O 1
ATOM 662 N N . GLN A 1 83 ? -2.415 34.459 6.190 1.00 57.66 83 GLN A N 1
ATOM 663 C CA . GLN A 1 83 ? -3.680 33.770 5.953 1.00 57.66 83 GLN A CA 1
ATOM 664 C C . GLN A 1 83 ? -3.488 32.285 6.230 1.00 57.66 83 GLN A C 1
ATOM 666 O O . GLN A 1 83 ? -2.858 31.557 5.469 1.00 57.66 83 GLN A O 1
ATOM 671 N N . LEU A 1 84 ? -4.031 31.844 7.362 1.00 60.03 84 LEU A N 1
ATOM 672 C CA . LEU A 1 84 ? -4.102 30.431 7.691 1.00 60.03 84 LEU A CA 1
ATOM 673 C C . LEU A 1 84 ? -4.985 29.756 6.635 1.00 60.03 84 LEU A C 1
ATOM 675 O O . LEU A 1 84 ? -6.171 30.079 6.526 1.00 60.03 84 LEU A O 1
ATOM 679 N N . ASP A 1 85 ? -4.397 28.865 5.838 1.00 66.75 85 ASP A N 1
ATOM 680 C CA . ASP A 1 85 ? -5.133 28.112 4.826 1.00 66.75 85 ASP A CA 1
ATOM 681 C C . ASP A 1 85 ? -6.342 27.431 5.499 1.00 66.75 85 ASP A C 1
ATOM 683 O O . ASP A 1 85 ? -6.174 26.821 6.561 1.00 66.75 85 ASP A O 1
ATOM 687 N N . PRO A 1 86 ? -7.566 27.521 4.949 1.00 67.56 86 PRO A N 1
ATOM 688 C CA . PRO A 1 86 ? -8.730 26.840 5.516 1.00 67.56 86 PRO A CA 1
ATOM 689 C C . PRO A 1 86 ? -8.476 25.353 5.805 1.00 67.56 86 PRO A C 1
ATOM 691 O O . PRO A 1 86 ? -8.984 24.814 6.788 1.00 67.56 86 PRO A O 1
ATOM 694 N N . SER A 1 87 ? -7.620 24.708 5.011 1.00 67.94 87 SER A N 1
ATOM 695 C CA . SER A 1 87 ? -7.181 23.326 5.198 1.00 67.94 87 SER A CA 1
ATOM 696 C C . SER A 1 87 ? -6.424 23.122 6.507 1.00 67.94 87 SER A C 1
ATOM 698 O O . SER A 1 87 ? -6.602 22.090 7.147 1.00 67.94 87 SER A O 1
ATOM 700 N N . PHE A 1 88 ? -5.669 24.112 6.990 1.00 73.81 88 PHE A N 1
ATOM 701 C CA . PHE A 1 88 ? -5.047 24.066 8.314 1.00 73.81 88 PHE A CA 1
ATOM 702 C C . PHE A 1 88 ? -6.100 24.004 9.426 1.00 73.81 88 PHE A C 1
ATOM 704 O O . PHE A 1 88 ? -5.984 23.184 10.333 1.00 73.81 88 PHE A O 1
ATOM 711 N N . MET A 1 89 ? -7.166 24.810 9.337 1.00 79.19 89 MET A N 1
ATOM 712 C CA . MET A 1 89 ? -8.266 24.761 10.311 1.00 79.19 89 MET A CA 1
ATOM 713 C C . MET A 1 89 ? -8.971 23.403 10.283 1.00 79.19 89 MET A C 1
ATOM 715 O O . MET A 1 89 ? -9.223 22.824 11.338 1.00 79.19 89 MET A O 1
ATOM 719 N N . TYR A 1 90 ? -9.247 22.864 9.091 1.00 75.12 90 TYR A N 1
ATOM 720 C CA . TYR A 1 90 ? -9.829 21.527 8.959 1.00 75.12 90 TYR A CA 1
ATOM 721 C C . TYR A 1 90 ? -8.902 20.442 9.511 1.00 75.12 90 TYR A C 1
ATOM 723 O O . TYR A 1 90 ? -9.379 19.531 10.180 1.00 75.12 90 TYR A O 1
ATOM 731 N N . THR A 1 91 ? -7.590 20.566 9.306 1.00 76.25 91 THR A N 1
ATOM 732 C CA . THR A 1 91 ? -6.585 19.630 9.833 1.00 76.25 91 THR A CA 1
ATOM 733 C C . THR A 1 91 ? -6.527 19.670 11.342 1.00 76.25 91 THR A C 1
ATOM 735 O O . THR A 1 91 ? -6.524 18.619 11.969 1.00 76.25 91 THR A O 1
ATOM 738 N N . GLU A 1 92 ? -6.499 20.861 11.940 1.00 78.12 92 GLU A N 1
ATOM 739 C CA . GLU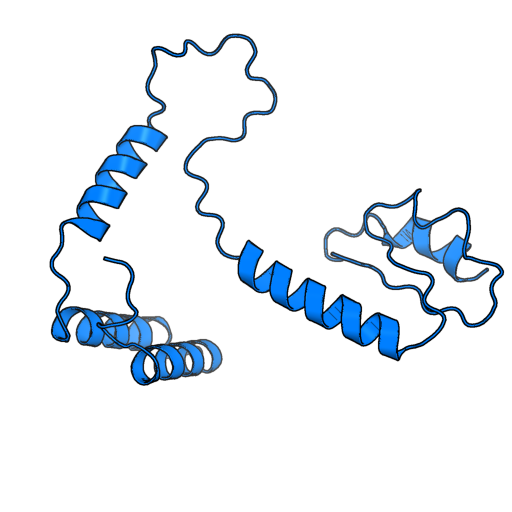 A 1 92 ? -6.476 20.992 13.392 1.00 78.12 92 GLU A CA 1
ATOM 740 C C . GLU A 1 92 ? -7.761 20.435 14.003 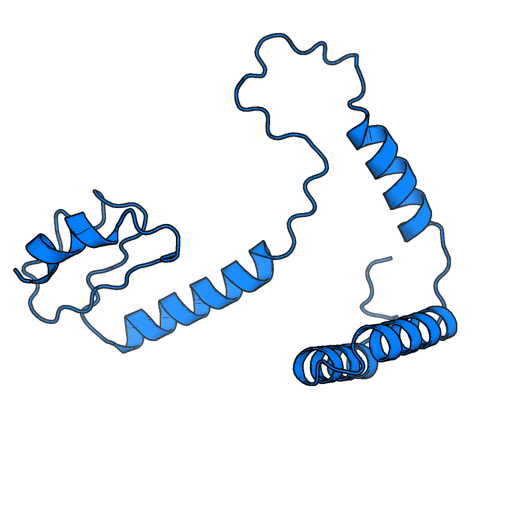1.00 78.12 92 GLU A C 1
ATOM 742 O O . GLU A 1 92 ? -7.685 19.623 14.918 1.00 78.12 92 GLU A O 1
ATOM 747 N N . ILE A 1 93 ? -8.934 20.746 13.444 1.00 81.81 93 ILE A N 1
ATOM 748 C CA . ILE A 1 93 ? -10.204 20.170 13.910 1.00 81.81 93 ILE A CA 1
ATOM 749 C C . ILE A 1 93 ? -10.200 18.643 13.761 1.00 81.81 93 ILE A C 1
ATOM 751 O O . ILE A 1 93 ? -10.582 17.929 14.687 1.00 81.81 93 ILE A O 1
ATOM 755 N N . PHE A 1 94 ? -9.743 18.123 12.623 1.00 81.19 94 PHE A N 1
ATOM 756 C CA . PHE A 1 94 ? -9.693 16.688 12.363 1.00 81.19 94 PHE A CA 1
ATOM 757 C C . PHE A 1 94 ? -8.711 15.974 13.298 1.00 81.19 94 PHE A C 1
ATOM 759 O O . PHE A 1 94 ? -9.062 14.966 13.903 1.00 81.19 94 PHE A O 1
ATOM 766 N N . LYS A 1 95 ? -7.516 16.540 13.500 1.00 77.88 95 LYS A N 1
ATOM 767 C CA . LYS A 1 95 ? -6.515 16.078 14.468 1.00 77.88 95 LYS A CA 1
ATOM 768 C C . LYS A 1 95 ? -7.072 16.093 15.884 1.00 77.88 95 LYS A C 1
ATOM 770 O O . LYS A 1 95 ? -6.854 15.145 16.628 1.00 77.88 95 LYS A O 1
ATOM 775 N N . GLU A 1 96 ? -7.792 17.141 16.270 1.00 79.75 96 GLU A N 1
ATOM 776 C CA . GLU A 1 96 ? -8.415 17.216 17.586 1.00 79.75 96 GLU A CA 1
ATOM 777 C C . GLU A 1 96 ? -9.491 16.146 17.771 1.00 79.75 96 GLU A C 1
ATOM 779 O O . GLU A 1 96 ? -9.490 15.476 18.798 1.00 79.75 96 GLU A O 1
ATOM 784 N N . ILE A 1 97 ? -10.368 15.938 16.789 1.00 79.75 97 ILE A N 1
ATOM 785 C CA . ILE A 1 97 ? -11.388 14.882 16.842 1.00 79.75 97 ILE A CA 1
ATOM 786 C C . ILE A 1 97 ? -10.722 13.508 16.917 1.00 79.75 97 ILE A C 1
ATOM 788 O O . ILE A 1 97 ? -11.113 12.678 17.736 1.00 79.75 97 ILE A O 1
ATOM 792 N N . LEU A 1 98 ? -9.706 13.272 16.086 1.00 76.44 98 LEU A N 1
ATOM 793 C CA . LEU A 1 98 ? -9.032 11.988 16.045 1.00 76.44 98 LEU A CA 1
ATOM 794 C C . LEU A 1 98 ? -8.236 11.719 17.320 1.00 76.44 98 LEU A C 1
ATOM 796 O O . LEU A 1 98 ? -8.371 10.638 17.862 1.00 76.44 98 LEU A O 1
ATOM 800 N N . LEU A 1 99 ? -7.455 12.667 17.836 1.00 73.81 99 LEU A N 1
ATOM 801 C CA . LEU A 1 99 ? -6.535 12.413 18.952 1.00 73.81 99 LEU A CA 1
ATOM 802 C C . LEU A 1 99 ? -7.137 12.673 20.338 1.00 73.81 99 LEU A C 1
ATOM 804 O O . LEU A 1 99 ? -6.675 12.095 21.319 1.00 73.81 99 LEU A O 1
ATOM 808 N N . LYS A 1 100 ? -8.143 13.551 20.467 1.00 69.75 100 LYS A N 1
ATOM 809 C CA . LYS A 1 100 ? -8.755 13.842 21.780 1.00 69.75 100 LYS A CA 1
ATOM 810 C C . LYS A 1 100 ? -9.828 12.831 22.172 1.00 69.75 100 LYS A C 1
ATOM 812 O O . LYS A 1 100 ? -10.186 12.771 23.350 1.00 69.75 100 LYS A O 1
ATOM 817 N N . ASN A 1 101 ? -10.346 12.048 21.228 1.00 68.50 101 ASN A N 1
ATOM 818 C CA . ASN A 1 101 ? -11.271 10.973 21.555 1.00 68.50 101 ASN A CA 1
ATOM 819 C C . ASN A 1 101 ? -10.511 9.818 22.216 1.00 68.50 101 ASN A C 1
ATOM 821 O O . ASN A 1 101 ? -9.567 9.265 21.659 1.00 68.50 101 ASN A O 1
ATOM 825 N N . GLN A 1 102 ? -10.934 9.441 23.424 1.00 69.75 102 GLN A N 1
ATOM 826 C CA . GLN A 1 102 ? -10.441 8.229 24.067 1.00 69.75 102 GLN A CA 1
ATOM 827 C C . GLN A 1 102 ? -11.099 7.024 23.403 1.00 69.75 102 GLN A C 1
ATOM 829 O O . GLN A 1 102 ? -12.197 6.619 23.788 1.00 69.75 102 GLN A O 1
ATOM 834 N N . TYR A 1 103 ? -10.432 6.455 22.403 1.00 75.81 103 TYR A N 1
ATOM 835 C CA . TYR A 1 103 ? -10.857 5.179 21.850 1.00 75.81 103 TYR A CA 1
ATOM 836 C C . TYR A 1 103 ? -10.557 4.078 22.851 1.00 75.81 103 TYR A C 1
ATOM 838 O O . TYR A 1 103 ? -9.450 3.943 23.373 1.00 75.81 103 TYR A O 1
ATOM 846 N N . ASN A 1 104 ? -11.586 3.304 23.136 1.00 80.44 104 ASN A N 1
ATOM 847 C CA . ASN A 1 104 ? -11.487 2.070 23.889 1.00 80.44 104 ASN A CA 1
ATOM 848 C C . ASN A 1 104 ? -11.713 0.894 22.935 1.00 80.44 104 ASN A C 1
ATOM 850 O O . ASN A 1 104 ? -12.120 1.083 21.788 1.00 80.44 104 ASN A O 1
ATOM 854 N N . GLN A 1 105 ? -11.529 -0.325 23.436 1.00 83.38 105 GLN A N 1
ATOM 855 C CA . GLN A 1 105 ? -11.806 -1.547 22.679 1.00 83.38 105 GLN A CA 1
ATOM 856 C C . GLN A 1 105 ? -13.185 -1.521 21.996 1.00 83.38 105 GLN A C 1
ATOM 858 O O . GLN A 1 105 ? -13.323 -1.936 20.850 1.00 83.38 105 GLN A O 1
ATOM 863 N N . LYS A 1 106 ? -14.196 -0.950 22.665 1.00 85.75 106 LYS A N 1
ATOM 864 C CA . LYS A 1 106 ? -15.549 -0.854 22.117 1.00 85.75 106 LYS A CA 1
ATOM 865 C C . LYS A 1 106 ? -15.623 0.019 20.860 1.00 85.75 106 LYS A C 1
ATOM 867 O O . LYS A 1 106 ? -16.355 -0.303 19.934 1.00 85.75 106 LYS A O 1
ATOM 872 N N . SER A 1 107 ? -14.826 1.082 20.802 1.00 86.06 107 SER A N 1
ATOM 873 C CA . SER A 1 107 ? -14.734 1.958 19.628 1.00 86.06 107 SER A CA 1
ATOM 874 C C . SER A 1 107 ? -14.174 1.214 18.412 1.00 86.06 107 SER A C 1
ATOM 876 O O . SER A 1 107 ? -14.636 1.425 17.295 1.00 86.06 107 SER A O 1
ATOM 878 N N . ILE A 1 108 ? -13.212 0.312 18.635 1.00 88.38 108 ILE A N 1
ATOM 879 C CA . ILE A 1 108 ? -12.627 -0.530 17.586 1.00 88.38 108 ILE A CA 1
ATOM 880 C C . ILE A 1 108 ? -13.633 -1.574 17.104 1.00 88.38 108 ILE A C 1
ATOM 882 O O . ILE A 1 108 ? -13.821 -1.721 15.901 1.00 88.38 108 ILE A O 1
ATOM 886 N N . GLU A 1 109 ? -14.340 -2.243 18.016 1.00 90.88 109 GLU A N 1
ATOM 88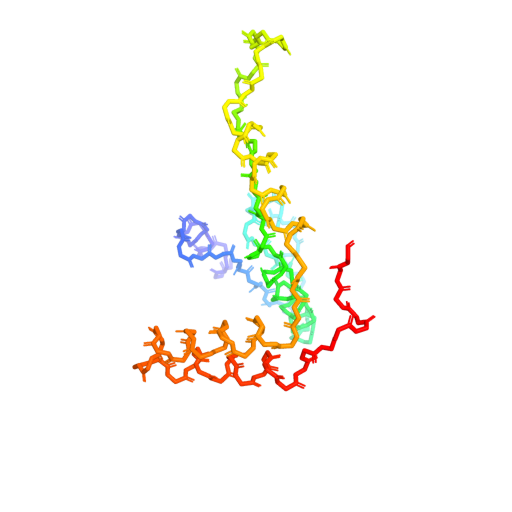7 C CA . GLU A 1 109 ? -15.406 -3.191 17.661 1.00 90.88 109 GLU A CA 1
ATOM 888 C C . GLU A 1 109 ? -16.517 -2.531 16.830 1.00 90.88 109 GLU A C 1
ATOM 890 O O . GLU A 1 109 ? -16.990 -3.097 15.840 1.00 90.88 109 GLU A O 1
ATOM 895 N N . ASP A 1 110 ? -16.933 -1.322 17.219 1.00 91.25 110 ASP A N 1
ATOM 896 C CA . ASP A 1 110 ? -17.963 -0.564 16.507 1.00 91.25 110 ASP A CA 1
ATOM 897 C C . ASP A 1 110 ? -17.468 -0.137 15.116 1.00 91.25 110 ASP A C 1
ATOM 899 O O . ASP A 1 110 ? -18.217 -0.228 14.141 1.00 91.25 110 ASP A O 1
ATOM 903 N N . PHE A 1 111 ? -16.193 0.246 14.998 1.00 90.94 111 PHE A N 1
ATOM 904 C CA . PHE A 1 111 ? -15.563 0.558 13.717 1.00 90.94 111 PHE A CA 1
ATOM 905 C C . PHE A 1 111 ? -15.477 -0.666 12.795 1.00 90.94 111 PHE A C 1
ATOM 907 O O . PHE A 1 111 ? -15.902 -0.597 11.643 1.00 90.94 111 PHE A O 1
ATOM 914 N N . VAL A 1 112 ? -15.013 -1.812 13.301 1.00 94.12 112 VAL A N 1
ATOM 915 C CA . VAL A 1 112 ? -14.967 -3.074 12.543 1.00 94.12 11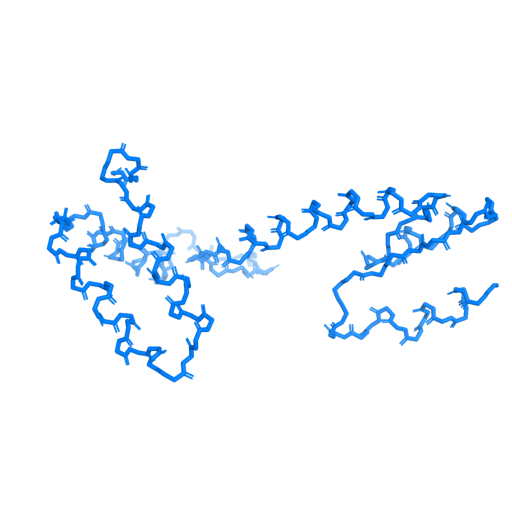2 VAL A CA 1
ATOM 916 C C . VAL A 1 112 ? -16.368 -3.478 12.080 1.00 94.12 112 VAL A C 1
ATOM 918 O O . VAL A 1 112 ? -16.565 -3.845 10.921 1.00 94.12 112 VAL A O 1
ATOM 921 N N . THR A 1 113 ? -17.365 -3.363 12.961 1.00 96.00 113 THR A N 1
ATOM 922 C CA . THR A 1 113 ? -18.768 -3.647 12.629 1.00 96.00 113 THR A CA 1
ATOM 923 C C . THR A 1 113 ? -19.267 -2.742 11.508 1.00 96.00 113 THR A C 1
ATOM 925 O O . THR A 1 113 ? -19.882 -3.223 10.555 1.00 96.00 113 THR A O 1
ATOM 928 N N . PHE A 1 114 ? -18.977 -1.443 11.592 1.00 95.50 114 PHE A N 1
ATOM 929 C CA . PHE A 1 114 ? -19.302 -0.490 10.540 1.00 95.50 114 PHE A CA 1
ATOM 930 C C . PHE A 1 114 ? -18.642 -0.874 9.208 1.00 95.50 114 PHE A C 1
ATOM 932 O O . PHE A 1 114 ? -19.332 -0.951 8.193 1.00 95.50 114 PHE A O 1
ATOM 939 N N . CYS A 1 115 ? -17.343 -1.188 9.196 1.00 94.25 115 CYS A N 1
ATOM 940 C CA . CYS A 1 115 ? -16.634 -1.594 7.982 1.00 94.25 115 CYS A CA 1
ATOM 941 C C . CYS A 1 115 ? -17.231 -2.860 7.353 1.00 94.25 115 CYS A C 1
ATOM 943 O O . CYS A 1 115 ? -17.451 -2.891 6.145 1.00 94.25 115 CYS A O 1
ATOM 945 N N . ARG A 1 116 ? -17.574 -3.872 8.159 1.00 95.50 116 ARG A N 1
ATOM 946 C CA . ARG A 1 116 ? -18.238 -5.093 7.670 1.00 95.50 116 ARG A CA 1
ATOM 947 C C . ARG A 1 116 ? -19.585 -4.802 7.008 1.00 95.50 116 ARG A C 1
ATOM 949 O O . ARG A 1 116 ? -19.913 -5.431 6.011 1.00 95.50 116 ARG A O 1
ATOM 956 N N . GLN A 1 117 ? -20.347 -3.843 7.536 1.00 95.00 117 GLN A N 1
ATOM 957 C CA . GLN A 1 117 ? -21.614 -3.414 6.933 1.00 95.00 117 GLN A CA 1
ATOM 958 C C . GLN A 1 117 ? -21.409 -2.630 5.633 1.00 95.00 117 GLN A C 1
ATOM 960 O O . GLN A 1 117 ? -22.203 -2.777 4.712 1.00 95.00 117 GLN A O 1
ATOM 965 N N . GLN A 1 118 ? -20.368 -1.797 5.548 1.00 95.06 118 GLN A N 1
ATOM 966 C CA . GLN A 1 118 ? -20.077 -1.024 4.335 1.00 95.06 118 GLN A CA 1
ATOM 967 C C . GLN A 1 118 ? -19.526 -1.885 3.192 1.00 95.06 118 GLN A C 1
ATOM 969 O O . GLN A 1 118 ? -19.734 -1.558 2.026 1.00 95.06 118 GLN A O 1
ATOM 974 N N . TYR A 1 119 ? -18.816 -2.965 3.517 1.00 93.31 119 TYR A N 1
ATOM 975 C CA . TYR A 1 119 ? -18.126 -3.818 2.549 1.00 93.31 119 TYR A CA 1
ATOM 976 C C . TYR A 1 119 ? -18.744 -5.214 2.414 1.00 93.31 119 TYR A C 1
ATOM 978 O O . TYR A 1 119 ? -18.069 -6.137 1.965 1.00 93.31 119 TYR A O 1
ATOM 986 N N . ASP A 1 120 ? -20.018 -5.386 2.768 1.00 89.81 120 ASP A N 1
ATOM 987 C CA . ASP A 1 120 ? -20.717 -6.680 2.770 1.00 89.81 120 ASP A CA 1
ATOM 988 C C . ASP A 1 120 ? -20.631 -7.444 1.430 1.00 89.81 120 ASP A C 1
ATOM 990 O O . ASP A 1 120 ? -20.529 -8.671 1.409 1.00 89.81 120 ASP A O 1
ATOM 994 N N . ALA A 1 121 ? -20.603 -6.719 0.311 1.00 92.81 121 ALA A N 1
ATOM 995 C CA . ALA A 1 121 ? -20.481 -7.249 -1.043 1.00 92.81 121 ALA A CA 1
ATOM 996 C C . ALA A 1 121 ? -19.035 -7.287 -1.583 1.00 92.81 121 ALA A C 1
ATOM 998 O O . ALA A 1 121 ? -18.835 -7.598 -2.759 1.00 92.81 121 ALA A O 1
ATOM 999 N N . ASN A 1 122 ? -18.024 -6.967 -0.766 1.00 91.81 122 ASN A N 1
ATOM 1000 C CA . ASN A 1 122 ? -16.617 -6.925 -1.170 1.00 91.81 122 ASN A CA 1
ATOM 1001 C C . ASN A 1 122 ? -15.750 -7.877 -0.318 1.00 91.81 122 ASN A C 1
ATOM 1003 O O . ASN A 1 122 ? -15.183 -7.459 0.692 1.00 91.81 122 ASN A O 1
ATOM 1007 N N . PRO A 1 123 ? -15.586 -9.144 -0.749 1.00 90.31 123 PRO A N 1
ATOM 1008 C CA . PRO A 1 123 ? -14.827 -10.152 -0.008 1.00 90.31 123 PRO A CA 1
ATOM 1009 C C . PRO A 1 123 ? -13.371 -9.769 0.287 1.00 90.31 123 PRO A C 1
ATOM 1011 O O . PRO A 1 123 ? -12.873 -10.101 1.356 1.00 90.31 123 PRO A O 1
ATOM 1014 N N . LEU A 1 124 ? -12.707 -9.047 -0.626 1.00 88.94 124 LEU A N 1
ATOM 1015 C CA . LEU A 1 124 ? -11.326 -8.585 -0.433 1.00 88.94 124 LEU A CA 1
ATOM 1016 C C . LEU A 1 124 ? -11.236 -7.578 0.718 1.00 88.94 124 LEU A C 1
ATOM 1018 O O . LEU A 1 124 ? -10.363 -7.685 1.570 1.00 88.94 124 LEU A O 1
ATOM 1022 N N . MET A 1 125 ? -12.169 -6.624 0.771 1.00 89.25 125 MET A N 1
ATOM 1023 C CA . MET A 1 125 ? -12.213 -5.652 1.867 1.00 89.25 125 MET A CA 1
ATOM 1024 C C . MET A 1 125 ? -12.595 -6.303 3.195 1.00 89.25 125 MET A C 1
ATOM 1026 O O . MET A 1 125 ? -12.081 -5.898 4.232 1.00 89.25 125 MET A O 1
ATOM 1030 N N . LEU A 1 126 ? -13.457 -7.322 3.184 1.00 92.81 126 LEU A N 1
ATOM 1031 C CA . LEU A 1 126 ? -13.777 -8.079 4.395 1.00 92.81 126 LEU A CA 1
ATOM 1032 C C . LEU A 1 126 ? -12.547 -8.813 4.947 1.00 92.81 126 LEU A C 1
ATOM 1034 O O . LEU A 1 126 ? -12.318 -8.760 6.151 1.00 92.81 126 LEU A O 1
ATOM 1038 N N . GLU A 1 127 ? -11.715 -9.405 4.085 1.00 92.56 127 GLU A N 1
ATOM 1039 C CA . GLU A 1 127 ? -10.450 -10.028 4.498 1.00 92.56 127 GLU A CA 1
ATOM 1040 C C . GLU A 1 127 ? -9.489 -9.006 5.129 1.00 92.56 127 GLU A C 1
ATOM 1042 O O . GLU A 1 127 ? -8.901 -9.272 6.177 1.00 92.56 127 GLU A O 1
ATOM 1047 N N . THR A 1 128 ? -9.392 -7.799 4.559 1.00 91.31 128 THR A N 1
ATOM 1048 C CA . THR A 1 128 ? -8.611 -6.697 5.147 1.00 91.31 128 THR A CA 1
ATOM 1049 C C . THR A 1 128 ? -9.155 -6.260 6.511 1.00 91.31 128 THR A C 1
ATOM 1051 O O . THR A 1 128 ? -8.386 -5.974 7.428 1.00 91.31 128 THR A O 1
ATOM 1054 N N . VAL A 1 129 ? -10.480 -6.214 6.675 1.00 93.00 129 VAL A N 1
ATOM 1055 C CA . VAL A 1 129 ? -11.117 -5.879 7.958 1.00 93.00 129 VAL A CA 1
ATOM 1056 C C . VAL A 1 129 ? -10.846 -6.960 9.010 1.00 93.00 129 VAL A C 1
ATOM 1058 O O . VAL A 1 129 ? -10.590 -6.627 10.168 1.00 93.00 129 VAL A O 1
ATOM 1061 N N . ASP A 1 130 ? -10.849 -8.235 8.619 1.00 92.62 130 ASP A N 1
ATOM 1062 C CA . ASP A 1 130 ? -10.525 -9.355 9.508 1.00 92.62 130 ASP A CA 1
ATOM 1063 C C . ASP A 1 130 ? -9.040 -9.359 9.915 1.00 92.62 130 ASP A C 1
ATOM 1065 O O . ASP A 1 130 ? -8.711 -9.638 11.070 1.00 92.62 130 ASP A O 1
ATOM 1069 N N . GLU A 1 131 ? -8.132 -9.020 8.994 1.00 92.38 131 GLU A N 1
ATOM 1070 C CA . GLU A 1 131 ? -6.713 -8.799 9.298 1.00 92.38 131 GLU A CA 1
ATOM 1071 C C . GLU A 1 131 ? -6.527 -7.660 10.304 1.00 92.38 131 GLU A C 1
ATOM 1073 O O . GLU A 1 131 ? -5.858 -7.844 11.322 1.00 92.38 131 GLU A O 1
ATOM 1078 N N . PHE A 1 132 ? -7.183 -6.520 10.072 1.00 90.81 132 PHE A N 1
ATOM 1079 C CA . PHE A 1 132 ? -7.148 -5.386 10.989 1.00 90.81 132 PHE A CA 1
ATOM 1080 C C . PHE A 1 132 ? -7.639 -5.761 12.394 1.00 90.81 132 PHE A C 1
ATOM 1082 O O . PHE A 1 132 ? -6.945 -5.477 13.366 1.00 90.81 132 PHE A O 1
ATOM 1089 N N . GLU A 1 133 ? -8.801 -6.415 12.525 1.00 91.25 133 GLU A N 1
ATOM 1090 C CA . GLU A 1 133 ? -9.355 -6.795 13.835 1.00 91.25 133 GLU A CA 1
ATOM 1091 C C . GLU A 1 133 ? -8.428 -7.756 14.594 1.00 91.25 133 GLU A C 1
ATOM 1093 O O . GLU A 1 133 ? -8.255 -7.622 15.807 1.00 91.25 133 GLU A O 1
ATOM 1098 N N . ARG A 1 134 ? -7.811 -8.709 13.887 1.00 88.94 134 ARG A N 1
ATOM 1099 C CA . ARG A 1 134 ? -6.903 -9.699 14.477 1.00 88.94 134 ARG A CA 1
ATOM 1100 C C . ARG A 1 134 ? -5.595 -9.079 14.961 1.00 88.94 134 ARG A C 1
ATOM 1102 O O . ARG A 1 134 ? -5.105 -9.451 16.028 1.00 88.94 134 ARG A O 1
ATOM 1109 N N . ASP A 1 135 ? -5.020 -8.185 14.163 1.00 87.50 135 ASP A N 1
ATOM 1110 C CA . ASP A 1 135 ? -3.664 -7.680 14.383 1.00 87.50 135 ASP A CA 1
ATOM 1111 C C . ASP A 1 135 ? -3.654 -6.365 15.187 1.00 87.50 135 ASP A C 1
ATOM 1113 O O . ASP A 1 135 ? -2.601 -5.930 15.668 1.00 87.50 135 ASP A O 1
ATOM 1117 N N . TYR A 1 136 ? -4.823 -5.748 15.394 1.00 83.81 136 TYR A N 1
ATOM 1118 C CA . TYR A 1 136 ? -4.970 -4.555 16.218 1.00 83.81 136 TYR A CA 1
ATOM 1119 C C . TYR A 1 136 ? -4.560 -4.815 17.677 1.00 83.81 136 TYR A C 1
ATOM 1121 O O . TYR A 1 136 ? -5.051 -5.715 18.360 1.00 83.81 136 TYR A O 1
ATOM 1129 N N . ASN A 1 137 ? -3.661 -3.973 18.188 1.00 78.44 137 ASN A N 1
ATOM 1130 C CA . ASN A 1 137 ? -3.168 -4.037 19.558 1.00 78.44 137 ASN A CA 1
ATOM 1131 C C . ASN A 1 137 ? -2.997 -2.623 20.123 1.00 78.44 137 ASN A C 1
ATOM 1133 O O . ASN A 1 137 ? -2.119 -1.871 19.694 1.00 78.44 137 ASN A O 1
ATOM 1137 N N . ASP A 1 138 ? -3.771 -2.309 21.165 1.00 69.50 138 ASP A N 1
ATOM 1138 C CA . ASP A 1 138 ? -3.752 -1.025 21.884 1.00 69.50 138 ASP A CA 1
ATOM 1139 C C . ASP A 1 138 ? -2.355 -0.580 22.348 1.00 69.50 138 ASP A C 1
ATOM 1141 O O . ASP A 1 138 ? -2.111 0.606 22.580 1.00 69.50 138 ASP A O 1
ATOM 1145 N N . LYS A 1 139 ? -1.418 -1.521 22.525 1.00 67.38 139 LYS A N 1
ATOM 1146 C CA . LYS A 1 139 ? -0.050 -1.221 22.973 1.00 67.38 139 LYS A CA 1
ATOM 1147 C C . LYS A 1 139 ? 0.872 -0.750 21.850 1.00 67.38 139 LYS A C 1
ATOM 1149 O O . LYS A 1 139 ? 1.898 -0.149 22.156 1.00 67.38 139 LYS A O 1
ATOM 1154 N N . SER A 1 140 ? 0.537 -1.038 20.595 1.00 65.88 140 SER A N 1
ATOM 1155 C CA . SER A 1 140 ? 1.281 -0.596 19.407 1.00 65.88 140 SER A CA 1
ATOM 1156 C C . SER A 1 140 ? 0.598 0.546 18.654 1.00 65.88 140 SER A C 1
ATOM 1158 O O . SER A 1 140 ? 1.204 1.104 17.742 1.00 65.88 140 SER A O 1
ATOM 1160 N N . SER A 1 141 ? -0.630 0.909 19.029 1.00 62.97 141 SER A N 1
ATOM 1161 C CA . SER A 1 141 ? -1.339 2.054 18.457 1.00 62.97 141 SER A CA 1
ATOM 1162 C C . SER A 1 141 ? -0.640 3.374 18.799 1.00 62.97 141 SER A C 1
ATOM 1164 O O . SER A 1 141 ? -0.190 3.586 19.930 1.00 62.97 141 SER A O 1
ATOM 1166 N N . ILE A 1 142 ? -0.559 4.273 17.815 1.00 58.69 142 ILE A N 1
ATOM 1167 C CA . ILE A 1 142 ? -0.049 5.636 18.002 1.00 58.69 142 ILE A CA 1
ATOM 1168 C C . ILE A 1 142 ? -1.016 6.370 18.942 1.00 58.69 142 ILE A C 1
ATOM 1170 O O . ILE A 1 142 ? -2.221 6.384 18.693 1.00 58.69 142 ILE A O 1
ATOM 1174 N N . LYS A 1 143 ? -0.484 6.930 20.031 1.00 52.81 143 LYS A N 1
ATOM 1175 C CA . LYS A 1 143 ? -1.220 7.740 21.011 1.00 52.81 143 LYS A CA 1
ATOM 1176 C C . LYS A 1 143 ? -0.980 9.222 20.786 1.00 52.81 143 LYS A C 1
ATOM 1178 O O . LYS A 1 143 ? 0.178 9.567 20.459 1.00 52.81 143 LYS A O 1
#

Secondary structure (DSSP, 8-state):
-HHHHHHHHHTT-TT---EEEE-SSGGGSSSSTTT-TTEEEEESSHHHHHHHHHHHHHHHHHHT-----S---TT-SS--TTS--HHHHHHHHHHHHHHHS---HHHHHHHHHHHHHHTTT-HHHHHHHHHHHHH--TTTS--

Organism: NCBI:txid433720

Radius of gyration: 23.01 Å; Cα contacts (8 Å, |Δi|>4): 73; chains: 1; bounding box: 46×48×55 Å

Mean predicted aligned error: 16.98 Å